Protein AF-A0A7Z6SRB3-F1 (afdb_monomer)

Mean predicted aligned error: 5.69 Å

Foldseek 3Di:
DKDKDAPPCPVVVLVVCCVVQNPQQWDDKFKEQQDDDADPPDPDGRDGTIIITDGDSDNVPDADDFAADDPVNCVQWADPPPDPLGTWHWADQKDAQADPQQFDWDAQPQPRDTDTDPPRIGGPDGPVVVVVCVVVVQWAHDNDPPDDITGTGRPVPDDRGHRDDRYHYPVHPD

Radius of gyration: 23.99 Å; Cα contacts (8 Å, |Δi|>4): 265; chains: 1; bounding box: 56×34×66 Å

Nearest PDB structures (foldseek):
  4zcf-assembly1_A  TM=6.909E-01  e=4.629E-10  Escherichia coli
  6k0w-assembly2_A  TM=4.530E-01  e=7.568E-12  Helicobacter pylori 26695
  6k0w-assembly1_D  TM=9.231E-01  e=4.339E-04  Helicobacter pylori 26695
  6k0w-assembly2_C  TM=9.324E-01  e=7.364E-04  Helicobacter pylori 26695
  7dsu-assembly1_A  TM=6.562E-01  e=2.274E-04  Mycoplasmopsis bovis

Structure (mmCIF, N/CA/C/O backbone):
data_AF-A0A7Z6SRB3-F1
#
_entry.id   AF-A0A7Z6SRB3-F1
#
loop_
_atom_site.group_PDB
_atom_site.id
_atom_site.type_symbol
_atom_site.label_atom_id
_atom_site.label_alt_id
_atom_site.label_comp_id
_atom_site.label_asym_id
_atom_site.label_entity_id
_atom_site.label_seq_id
_atom_site.pdbx_PDB_ins_code
_atom_site.Cartn_x
_atom_site.Cartn_y
_atom_site.Cartn_z
_atom_site.occupancy
_atom_site.B_iso_or_equiv
_atom_site.auth_seq_id
_atom_site.auth_comp_id
_atom_site.auth_asym_id
_atom_site.auth_atom_id
_atom_site.pdbx_PDB_model_num
ATOM 1 N N . ILE A 1 1 ? -20.303 3.782 8.173 1.00 96.62 1 ILE A N 1
ATOM 2 C CA . ILE A 1 1 ? -20.426 4.149 9.597 1.00 96.62 1 ILE A CA 1
ATOM 3 C C . ILE A 1 1 ? -19.157 3.718 10.313 1.00 96.62 1 ILE A C 1
ATOM 5 O O . ILE A 1 1 ? -18.672 2.629 10.030 1.00 96.62 1 ILE A O 1
ATOM 9 N N . PHE A 1 2 ? -18.615 4.587 11.162 1.00 97.75 2 PHE A N 1
ATOM 10 C CA . PHE A 1 2 ? -17.515 4.282 12.076 1.00 97.75 2 PHE A CA 1
ATOM 11 C C . PHE A 1 2 ? -18.112 4.231 13.479 1.00 97.75 2 PHE A C 1
ATOM 13 O O . PHE A 1 2 ? -18.826 5.164 13.848 1.00 97.75 2 PHE A O 1
ATOM 20 N N . VAL A 1 3 ? -17.868 3.158 14.226 1.00 98.25 3 VAL A N 1
ATOM 21 C CA . VAL A 1 3 ? -18.377 3.007 15.595 1.00 98.25 3 VAL A CA 1
ATOM 22 C C . VAL A 1 3 ? -17.220 2.644 16.507 1.00 98.25 3 VAL A C 1
ATOM 24 O O . VAL A 1 3 ? -16.615 1.592 16.326 1.00 98.25 3 VAL A O 1
ATOM 27 N N . GLN A 1 4 ? -16.903 3.535 17.442 1.00 97.44 4 GLN A N 1
ATOM 28 C CA . GLN A 1 4 ? -15.870 3.320 18.450 1.00 97.44 4 GLN A CA 1
ATOM 29 C C . GLN A 1 4 ? -16.429 2.513 19.629 1.00 97.44 4 GLN A C 1
ATOM 31 O O . GLN A 1 4 ? -17.560 2.744 20.057 1.00 97.44 4 GLN A O 1
ATOM 36 N N . CYS A 1 5 ? -15.625 1.596 20.154 1.00 97.50 5 CYS A N 1
ATOM 37 C CA . CYS A 1 5 ? -15.901 0.786 21.336 1.00 97.50 5 CYS A CA 1
ATOM 38 C C . CYS A 1 5 ? -14.586 0.326 21.982 1.00 97.50 5 CYS A C 1
ATOM 40 O O . CYS A 1 5 ? -13.543 0.300 21.326 1.00 97.50 5 CYS A O 1
ATOM 42 N N . ASP A 1 6 ? -14.644 -0.036 23.257 1.00 95.88 6 ASP A N 1
ATOM 43 C CA . ASP A 1 6 ? -13.537 -0.665 23.975 1.00 95.88 6 ASP A CA 1
ATOM 44 C C . ASP A 1 6 ? -13.646 -2.202 23.915 1.00 95.88 6 ASP A C 1
ATOM 46 O O . ASP A 1 6 ? -14.531 -2.768 23.263 1.00 95.88 6 ASP A O 1
ATOM 50 N N . ASP A 1 7 ? -12.744 -2.896 24.608 1.00 95.06 7 ASP A N 1
ATOM 51 C CA . ASP A 1 7 ? -12.727 -4.360 24.676 1.00 95.06 7 ASP A CA 1
ATOM 52 C C . ASP A 1 7 ? -13.994 -4.983 25.279 1.00 95.06 7 ASP A C 1
ATOM 54 O O . ASP A 1 7 ? -14.281 -6.146 24.988 1.00 95.06 7 ASP A O 1
ATOM 58 N N . ASN A 1 8 ? -14.749 -4.248 26.106 1.00 96.00 8 ASN A N 1
ATOM 59 C CA . ASN A 1 8 ? -15.877 -4.817 26.845 1.00 96.00 8 ASN A CA 1
ATOM 60 C C . ASN A 1 8 ? -16.989 -5.267 25.892 1.00 96.00 8 ASN A C 1
ATOM 62 O O . ASN A 1 8 ? -17.567 -6.336 26.077 1.00 96.00 8 ASN A O 1
ATOM 66 N N . GLU A 1 9 ? -17.254 -4.470 24.851 1.00 96.62 9 GLU A N 1
ATOM 67 C CA . GLU A 1 9 ? -18.412 -4.667 23.975 1.00 96.62 9 GLU A CA 1
ATOM 68 C C . GLU A 1 9 ? -18.061 -4.871 22.496 1.00 96.62 9 GLU A C 1
ATOM 70 O O . GLU A 1 9 ? -18.947 -5.209 21.710 1.00 96.62 9 GLU A O 1
ATOM 75 N N . GLN A 1 10 ? -16.796 -4.719 22.076 1.00 97.50 10 GLN A N 1
ATOM 76 C CA . GLN A 1 10 ? -16.441 -4.767 20.647 1.00 97.50 10 GLN A CA 1
ATOM 77 C C . GLN A 1 10 ? -16.890 -6.060 19.947 1.00 97.50 10 GLN A C 1
ATOM 79 O O . GLN A 1 10 ? -17.376 -6.018 18.813 1.00 97.50 10 GLN A O 1
ATOM 84 N N . ALA A 1 11 ? -16.794 -7.206 20.631 1.00 97.88 11 ALA A N 1
ATOM 85 C CA . ALA A 1 11 ? -17.153 -8.499 20.057 1.00 97.88 11 ALA A CA 1
ATOM 86 C C . ALA A 1 11 ? -18.670 -8.618 19.847 1.00 97.88 11 ALA A C 1
ATOM 88 O O . ALA A 1 11 ? -19.121 -9.000 18.764 1.00 97.88 11 ALA A O 1
ATOM 89 N N . TYR A 1 12 ? -19.460 -8.247 20.857 1.00 98.25 12 TYR A N 1
ATOM 90 C CA . TYR A 1 12 ? -20.921 -8.278 20.786 1.00 98.25 12 TYR A CA 1
ATOM 91 C C . TYR A 1 12 ? -21.446 -7.246 19.789 1.00 98.25 12 TYR A C 1
ATOM 93 O O . TYR A 1 12 ? -22.288 -7.568 18.948 1.00 98.25 12 TYR A O 1
ATOM 101 N N . LEU A 1 13 ? -20.880 -6.038 19.804 1.00 98.31 13 LEU A N 1
ATOM 102 C CA . LEU A 1 13 ? -21.193 -4.990 18.843 1.00 98.31 13 LEU A CA 1
ATOM 103 C C . LEU A 1 13 ? -20.915 -5.454 17.411 1.00 98.31 13 LEU A C 1
ATOM 105 O O . LEU A 1 13 ? -21.749 -5.256 16.529 1.00 98.31 13 LEU A O 1
ATOM 109 N N . LYS A 1 14 ? -19.781 -6.120 17.162 1.00 98.44 14 LYS A N 1
ATOM 110 C CA . LYS A 1 14 ? -19.447 -6.651 15.836 1.00 98.44 14 LYS A CA 1
ATOM 111 C C . LYS A 1 14 ? -20.484 -7.659 15.343 1.00 98.44 14 LYS A C 1
ATOM 113 O O . LYS A 1 14 ? -20.854 -7.589 14.171 1.00 98.44 14 LYS A O 1
ATOM 118 N N . VAL A 1 15 ? -20.936 -8.567 16.211 1.00 98.44 15 VAL A N 1
ATOM 119 C CA . VAL A 1 15 ? -21.970 -9.565 15.887 1.00 98.44 15 VAL A CA 1
ATOM 120 C C . VAL A 1 15 ? -23.299 -8.883 15.566 1.00 98.44 15 VAL A C 1
ATOM 122 O O . VAL A 1 15 ? -23.884 -9.163 14.523 1.00 98.44 15 VAL A O 1
ATOM 125 N N . LEU A 1 16 ? -23.734 -7.938 16.401 1.00 98.38 16 LEU A N 1
ATOM 126 C CA . LEU A 1 16 ? -24.977 -7.197 16.180 1.00 98.38 16 LEU A CA 1
ATOM 127 C C . LEU A 1 16 ? -24.931 -6.379 14.879 1.00 98.38 16 LEU A C 1
ATOM 129 O O . LEU A 1 16 ? -25.888 -6.348 14.108 1.00 98.38 16 LEU A O 1
ATOM 133 N N . MET A 1 17 ? -23.801 -5.732 14.595 1.00 98.38 17 MET A N 1
ATOM 134 C CA . MET A 1 17 ? -23.624 -4.967 13.362 1.00 98.38 17 MET A CA 1
ATOM 135 C C . MET A 1 17 ? -23.584 -5.857 12.112 1.00 98.38 17 MET A C 1
ATOM 137 O O . MET A 1 17 ? -24.059 -5.420 11.067 1.00 98.38 17 MET A O 1
ATOM 141 N N . ASP A 1 18 ? -23.061 -7.084 12.200 1.00 98.62 18 ASP A N 1
ATOM 142 C CA . ASP A 1 18 ? -23.129 -8.053 11.096 1.00 98.62 18 ASP A CA 1
ATOM 143 C C . ASP A 1 18 ? -24.580 -8.410 10.753 1.00 98.62 18 ASP A C 1
ATOM 145 O O . ASP A 1 18 ? -24.905 -8.541 9.574 1.00 98.62 18 ASP A O 1
ATOM 149 N N . GLU A 1 19 ? -25.443 -8.552 11.762 1.00 98.44 19 GLU A N 1
ATOM 150 C CA . GLU A 1 19 ? -26.871 -8.828 11.580 1.00 98.44 19 GLU A CA 1
ATOM 151 C C . GLU A 1 19 ? -27.606 -7.633 10.953 1.00 98.44 19 GLU A C 1
ATOM 153 O O . GLU A 1 19 ? -28.375 -7.804 10.010 1.00 98.44 19 GLU A O 1
ATOM 158 N N . ILE A 1 20 ? -27.326 -6.412 11.423 1.00 98.06 20 ILE A N 1
ATOM 159 C CA . ILE A 1 20 ? -28.015 -5.193 10.969 1.00 98.06 20 ILE A CA 1
ATOM 160 C C . ILE A 1 20 ? -27.532 -4.724 9.589 1.00 98.06 20 ILE A C 1
ATOM 162 O O . ILE A 1 20 ? -28.340 -4.338 8.744 1.00 98.06 20 ILE A O 1
ATOM 166 N N . PHE A 1 21 ? -26.217 -4.693 9.357 1.00 98.00 21 PHE A N 1
ATOM 167 C CA . PHE A 1 21 ? -25.622 -4.112 8.145 1.00 98.00 21 PHE A CA 1
ATOM 168 C C . PHE A 1 21 ? -25.207 -5.158 7.107 1.00 98.00 21 PHE A C 1
ATOM 170 O O . PHE A 1 21 ? -24.896 -4.795 5.970 1.00 98.00 21 PHE A O 1
ATOM 177 N N . GLY A 1 22 ? -25.222 -6.439 7.476 1.00 98.12 22 GLY A N 1
ATOM 178 C CA . GLY A 1 22 ? -24.716 -7.538 6.668 1.00 98.12 22 GLY A CA 1
ATOM 179 C C . GLY A 1 22 ? -23.207 -7.714 6.831 1.00 98.12 22 GLY A C 1
ATOM 180 O O . GLY A 1 22 ? -22.425 -6.768 6.705 1.00 98.12 22 GLY A O 1
ATOM 181 N N . ARG A 1 23 ? -22.771 -8.957 7.044 1.00 98.06 23 ARG A N 1
ATOM 182 C CA . ARG A 1 23 ? -21.347 -9.290 7.209 1.00 98.06 23 ARG A CA 1
ATOM 183 C C . ARG A 1 23 ? -20.488 -8.908 6.001 1.00 98.06 23 ARG A C 1
ATOM 185 O O . ARG A 1 23 ? -19.359 -8.455 6.172 1.00 98.06 23 ARG A O 1
ATOM 192 N N . ASP A 1 24 ? -21.027 -9.020 4.790 1.00 98.19 24 ASP A N 1
ATOM 193 C CA . ASP A 1 24 ? -20.311 -8.666 3.554 1.00 98.19 24 ASP A CA 1
ATOM 194 C C . ASP A 1 24 ? -20.023 -7.162 3.439 1.00 98.19 24 ASP A C 1
ATOM 196 O O . ASP A 1 24 ? -19.099 -6.743 2.739 1.00 98.19 24 ASP A O 1
ATOM 200 N N . ASN A 1 25 ? -20.769 -6.345 4.182 1.00 98.50 25 ASN A N 1
ATOM 201 C CA . ASN A 1 25 ? -20.614 -4.898 4.244 1.00 98.50 25 ASN A CA 1
ATOM 202 C C . ASN A 1 25 ? -19.611 -4.427 5.310 1.00 98.50 25 ASN A C 1
ATOM 204 O O . ASN A 1 25 ? -19.295 -3.232 5.379 1.00 98.50 25 ASN A O 1
ATOM 208 N N . PHE A 1 26 ? -19.062 -5.341 6.115 1.00 98.50 26 PHE A N 1
ATOM 209 C CA . PHE A 1 26 ? -17.969 -5.036 7.032 1.00 98.50 26 PHE A CA 1
ATOM 210 C C . PHE A 1 26 ? -16.704 -4.669 6.251 1.00 98.50 26 PHE A C 1
ATOM 212 O O . PHE A 1 26 ? -16.194 -5.461 5.455 1.00 98.50 26 PHE A O 1
ATOM 219 N N . VAL A 1 27 ? -16.167 -3.471 6.472 1.00 98.25 27 VAL A N 1
ATOM 220 C CA . VAL A 1 27 ? -14.980 -2.979 5.763 1.00 98.25 27 VAL A CA 1
ATOM 221 C C . VAL A 1 27 ? -13.713 -3.410 6.485 1.00 98.25 27 VAL A C 1
ATOM 223 O O . VAL A 1 27 ? -12.875 -4.073 5.874 1.00 98.25 27 VAL A O 1
ATOM 226 N N . ASN A 1 28 ? -13.552 -3.000 7.747 1.00 97.88 28 ASN A N 1
ATOM 227 C CA . ASN A 1 28 ? -12.390 -3.320 8.572 1.00 97.88 28 ASN A CA 1
ATOM 228 C C . ASN A 1 28 ? -12.613 -2.929 10.043 1.00 97.88 28 ASN A C 1
ATOM 230 O O . ASN A 1 28 ? -13.545 -2.187 10.358 1.00 97.88 28 ASN A O 1
ATOM 234 N N . THR A 1 29 ? -11.708 -3.371 10.914 1.00 98.38 29 THR A N 1
ATOM 235 C CA . THR A 1 29 ? -11.552 -2.838 12.273 1.00 98.38 29 THR A CA 1
ATOM 236 C C . THR A 1 29 ? -10.313 -1.956 12.305 1.00 98.38 29 THR A C 1
ATOM 238 O O . THR A 1 29 ? -9.246 -2.356 11.839 1.00 98.38 29 THR A O 1
ATOM 241 N N . ILE A 1 30 ? -10.460 -0.750 12.838 1.00 98.31 30 ILE A N 1
ATOM 242 C CA . ILE A 1 30 ? -9.357 0.173 13.082 1.00 98.31 30 ILE A CA 1
ATOM 243 C C . ILE A 1 30 ? -9.015 0.114 14.570 1.00 98.31 30 ILE A C 1
ATOM 245 O O . ILE A 1 30 ? -9.907 0.169 15.409 1.00 98.31 30 ILE A O 1
ATOM 249 N N . ILE A 1 31 ? -7.731 0.008 14.884 1.00 98.06 31 ILE A N 1
ATOM 250 C CA . ILE A 1 31 ? -7.187 0.097 16.235 1.00 98.06 31 ILE A CA 1
ATOM 251 C C . ILE A 1 31 ? -6.717 1.529 16.442 1.00 98.06 31 ILE A C 1
ATOM 253 O O . ILE A 1 31 ? -5.788 1.978 15.766 1.00 98.06 31 ILE A O 1
ATOM 257 N N . TRP A 1 32 ? -7.362 2.248 17.352 1.00 97.50 32 TRP A N 1
ATOM 258 C CA . TRP A 1 32 ? -7.009 3.623 17.677 1.00 97.50 32 TRP A CA 1
ATOM 259 C C . TRP A 1 32 ? -6.240 3.674 18.991 1.00 97.50 32 TRP A C 1
ATOM 261 O O . TRP A 1 32 ? -6.774 3.329 20.039 1.00 97.50 32 TRP A O 1
ATOM 271 N N . GLU A 1 33 ? -4.982 4.103 18.940 1.00 96.25 33 GLU A N 1
ATOM 272 C CA . GLU A 1 33 ? -4.146 4.308 20.121 1.00 96.25 33 GLU A CA 1
ATOM 273 C C . GLU A 1 33 ? -4.605 5.562 20.885 1.00 96.25 33 GLU A C 1
ATOM 275 O O . GLU A 1 33 ? -4.233 6.686 20.552 1.00 96.25 33 GLU A O 1
ATOM 280 N N . LYS A 1 34 ? -5.431 5.359 21.917 1.00 92.50 34 LYS A N 1
ATOM 281 C CA . LYS A 1 34 ? -6.033 6.422 22.742 1.00 92.50 34 LYS A CA 1
ATOM 282 C C . LYS A 1 34 ? -5.108 6.962 23.838 1.00 92.50 34 LYS A C 1
ATOM 284 O O . LYS A 1 34 ? -5.399 7.996 24.433 1.00 92.50 34 LYS A O 1
ATOM 289 N N . LYS A 1 35 ? -4.018 6.255 24.163 1.00 90.06 35 LYS A N 1
ATOM 290 C CA . LYS A 1 35 ? -3.058 6.651 25.209 1.00 90.06 35 LYS A CA 1
ATOM 291 C C . LYS A 1 35 ? -1.622 6.473 24.722 1.00 90.06 35 LYS A C 1
ATOM 293 O O . LYS A 1 35 ? -1.267 5.416 24.211 1.00 90.06 35 LYS A O 1
ATOM 298 N N . TYR A 1 36 ? -0.791 7.487 24.965 1.00 87.69 36 TYR A N 1
ATOM 299 C CA . TYR A 1 36 ? 0.643 7.467 24.656 1.00 87.69 36 TYR A CA 1
ATOM 300 C C . TYR A 1 36 ? 1.464 6.628 25.647 1.00 87.69 36 TYR A C 1
ATOM 302 O O . TYR A 1 36 ? 2.316 5.839 25.241 1.00 87.69 36 TYR A O 1
ATOM 310 N N . SER A 1 37 ? 1.224 6.808 26.948 1.00 88.38 37 SER A N 1
ATOM 311 C CA . SER A 1 37 ? 2.069 6.233 27.998 1.00 88.38 37 SER A CA 1
ATOM 312 C C . SER A 1 37 ? 1.439 4.991 28.633 1.00 88.38 37 SER A C 1
ATOM 314 O O . SER A 1 37 ? 0.225 4.985 28.862 1.00 88.38 37 SER A O 1
ATOM 316 N N . PRO A 1 38 ? 2.248 3.978 29.000 1.00 87.81 38 PRO A N 1
ATOM 317 C CA . PRO A 1 38 ? 1.788 2.866 29.821 1.00 87.81 38 PRO A CA 1
ATOM 318 C C . PRO A 1 38 ? 1.219 3.330 31.169 1.00 87.81 38 PRO A C 1
ATOM 320 O O . PRO A 1 38 ? 1.747 4.241 31.807 1.00 87.81 38 PRO A O 1
ATOM 323 N N . GLN A 1 39 ? 0.163 2.663 31.619 1.00 87.88 39 GLN A N 1
ATOM 324 C CA . GLN A 1 39 ? -0.417 2.804 32.947 1.00 87.88 39 GLN A CA 1
ATOM 325 C C . GLN A 1 39 ? 0.376 1.947 33.936 1.00 87.88 39 GLN A C 1
ATOM 327 O O . GLN A 1 39 ? 0.336 0.719 33.884 1.00 87.88 39 GLN A O 1
ATOM 332 N N . ASN A 1 40 ? 1.125 2.603 34.824 1.00 88.00 40 ASN A N 1
ATOM 333 C CA . ASN A 1 40 ? 1.997 1.932 35.796 1.00 88.00 40 ASN A CA 1
ATOM 334 C C . ASN A 1 40 ? 1.223 1.146 36.868 1.00 88.00 40 ASN A C 1
ATOM 336 O O . ASN A 1 40 ? 1.791 0.279 37.523 1.00 88.00 40 ASN A O 1
ATOM 340 N N . ASP A 1 41 ? -0.055 1.458 37.058 1.00 89.88 41 ASP A N 1
ATOM 341 C CA . ASP A 1 41 ? -0.984 0.794 37.971 1.00 89.88 41 ASP A CA 1
ATOM 342 C C . ASP A 1 41 ? -1.797 -0.324 37.296 1.00 89.88 41 ASP A C 1
ATOM 344 O O . ASP A 1 41 ? -2.626 -0.969 37.945 1.00 89.88 41 ASP A O 1
ATOM 348 N N . ALA A 1 42 ? -1.560 -0.595 36.007 1.00 87.75 42 ALA A N 1
ATOM 349 C CA . ALA A 1 42 ? -2.225 -1.681 35.309 1.00 87.75 42 ALA A CA 1
ATOM 350 C C . ALA A 1 42 ? -1.863 -3.032 35.944 1.00 87.75 42 ALA A C 1
ATOM 352 O O . ALA A 1 42 ? -0.704 -3.441 35.990 1.00 87.75 42 ALA A O 1
ATOM 353 N N . LYS A 1 43 ? -2.886 -3.766 36.393 1.00 90.31 43 LYS A N 1
ATOM 354 C CA . LYS A 1 43 ? -2.726 -5.120 36.945 1.00 90.31 43 LYS A CA 1
ATOM 355 C C . LYS A 1 43 ? -2.277 -6.145 35.892 1.00 90.31 43 LYS A C 1
ATOM 357 O O . LYS A 1 43 ? -1.635 -7.132 36.238 1.00 90.31 43 LYS A O 1
ATOM 362 N N . TRP A 1 44 ? -2.668 -5.934 34.635 1.00 90.50 44 TRP A N 1
ATOM 363 C CA . TRP A 1 44 ? -2.407 -6.832 33.506 1.00 90.50 44 TRP A CA 1
ATOM 364 C C . TRP A 1 44 ? -1.606 -6.092 32.427 1.00 90.50 44 TRP A C 1
ATOM 366 O O . TRP A 1 44 ? -0.485 -5.665 32.676 1.00 90.50 44 TRP A O 1
ATOM 376 N N . PHE A 1 45 ? -2.182 -5.905 31.239 1.00 91.94 45 PHE A N 1
ATOM 377 C CA . PHE A 1 45 ? -1.644 -5.008 30.227 1.00 91.94 45 PHE A CA 1
ATOM 378 C C . PHE A 1 45 ? -2.201 -3.602 30.430 1.00 91.94 45 PHE A C 1
ATOM 380 O O . PHE A 1 45 ? -3.362 -3.427 30.798 1.00 91.94 45 PHE A O 1
ATOM 387 N N . SER A 1 46 ? -1.369 -2.600 30.161 1.00 92.62 46 SER A N 1
ATOM 388 C CA . SER A 1 46 ? -1.827 -1.220 30.079 1.00 92.62 46 SER A CA 1
ATOM 389 C C . SER A 1 46 ? -2.718 -1.060 28.850 1.00 92.62 46 SER A C 1
ATOM 391 O O . SER A 1 46 ? -2.208 -0.952 27.735 1.00 92.62 46 SER A O 1
ATOM 393 N N . ASP A 1 47 ? -4.030 -0.998 29.062 1.00 91.81 47 ASP A N 1
ATOM 394 C CA . ASP A 1 47 ? -4.996 -0.642 28.025 1.00 91.81 47 ASP A CA 1
ATOM 395 C C . ASP A 1 47 ? -4.638 0.721 27.414 1.00 91.81 47 ASP A C 1
ATOM 397 O O . ASP A 1 47 ? -4.594 1.737 28.117 1.00 91.81 47 ASP A O 1
ATOM 401 N N . ASN A 1 48 ? -4.392 0.740 26.107 1.00 94.62 48 ASN A N 1
ATOM 402 C CA . ASN A 1 48 ? -3.972 1.927 25.373 1.00 94.62 48 ASN A CA 1
ATOM 403 C C . ASN A 1 48 ? -4.671 2.107 24.022 1.00 94.62 48 ASN A C 1
ATOM 405 O O . ASN A 1 48 ? -4.303 3.027 23.289 1.00 94.62 48 ASN A O 1
ATOM 409 N N . HIS A 1 49 ? -5.664 1.279 23.690 1.00 96.00 49 HIS A N 1
ATOM 410 C CA . HIS A 1 49 ? -6.366 1.387 22.418 1.00 96.00 49 HIS A CA 1
ATOM 411 C C . HIS A 1 49 ? -7.872 1.173 22.543 1.00 96.00 49 HIS A C 1
ATOM 413 O O . HIS A 1 49 ? -8.347 0.598 23.512 1.00 96.00 49 HIS A O 1
ATOM 419 N N . ASP A 1 50 ? -8.595 1.661 21.543 1.00 96.75 50 ASP A N 1
ATOM 420 C CA . ASP A 1 50 ? -9.993 1.334 21.283 1.00 96.75 50 ASP A CA 1
ATOM 421 C C . ASP A 1 50 ? -10.131 0.730 19.882 1.00 96.75 50 ASP A C 1
ATOM 423 O O . ASP A 1 50 ? -9.250 0.857 19.021 1.00 96.75 50 ASP A O 1
ATOM 427 N N . PHE A 1 51 ? -11.277 0.104 19.639 1.00 98.38 51 PHE A N 1
ATOM 428 C CA . PHE A 1 51 ? -11.668 -0.448 18.352 1.00 98.38 51 PHE A CA 1
ATOM 429 C C . PHE A 1 51 ? -12.653 0.491 17.674 1.00 98.38 51 PHE A C 1
ATOM 431 O O . PHE A 1 51 ? -13.634 0.922 18.273 1.00 98.38 51 PHE A O 1
ATOM 438 N N . ILE A 1 52 ? -12.446 0.753 16.390 1.00 98.31 52 ILE A N 1
ATOM 439 C CA . ILE A 1 52 ? -13.416 1.435 15.542 1.00 98.31 52 ILE A CA 1
ATOM 440 C C . ILE A 1 52 ? -13.854 0.461 14.453 1.00 98.31 52 ILE A C 1
ATOM 442 O O . ILE A 1 52 ? -13.102 0.147 13.526 1.00 98.31 52 ILE A O 1
ATOM 446 N N . LEU A 1 53 ? -15.088 -0.026 14.561 1.00 98.62 53 LEU A N 1
ATOM 447 C CA . LEU A 1 53 ? -15.699 -0.888 13.558 1.00 98.62 53 LEU A CA 1
ATOM 448 C C . LEU A 1 53 ? -16.185 -0.040 12.384 1.00 98.62 53 LEU A C 1
ATOM 450 O O . LEU A 1 53 ? -16.966 0.901 12.557 1.00 98.62 53 LEU A O 1
ATOM 454 N N . LEU A 1 54 ? -15.740 -0.384 11.175 1.00 98.38 54 LEU A N 1
ATOM 455 C CA . LEU A 1 54 ? -16.129 0.302 9.950 1.00 98.38 54 LEU A CA 1
ATOM 456 C C . LEU A 1 54 ? -17.012 -0.591 9.082 1.00 98.38 54 LEU A C 1
ATOM 458 O O . LEU A 1 54 ? -16.582 -1.636 8.593 1.00 98.38 54 LEU A O 1
ATOM 462 N N . TYR A 1 55 ? -18.228 -0.119 8.822 1.00 98.62 55 TYR A N 1
ATOM 463 C CA . TYR A 1 55 ? -19.159 -0.719 7.865 1.00 98.62 55 TYR A CA 1
ATOM 464 C C . TYR A 1 55 ? -19.488 0.260 6.742 1.00 98.62 55 TYR A C 1
ATOM 466 O O . TYR A 1 55 ? -19.629 1.469 6.966 1.00 98.62 55 TYR A O 1
ATOM 474 N N . ALA A 1 56 ? -19.656 -0.262 5.533 1.00 98.31 56 ALA A N 1
ATOM 475 C CA . ALA A 1 56 ? -20.168 0.475 4.386 1.00 98.31 56 ALA A CA 1
ATOM 476 C C . ALA A 1 56 ? -21.619 0.066 4.120 1.00 98.31 56 ALA A C 1
ATOM 478 O O . ALA A 1 56 ? -22.012 -1.047 4.430 1.00 98.31 56 ALA A O 1
ATOM 479 N N . LYS A 1 57 ? -22.426 0.950 3.524 1.00 97.31 57 LYS A N 1
ATOM 480 C CA . LYS A 1 57 ? -23.763 0.555 3.046 1.00 97.31 57 LYS A CA 1
ATOM 481 C C . LYS A 1 57 ? -23.669 -0.434 1.874 1.00 97.31 57 LYS A C 1
ATOM 483 O O . LYS A 1 57 ? -24.481 -1.341 1.767 1.00 97.31 57 LYS A O 1
ATOM 488 N N . ASP A 1 58 ? -22.676 -0.217 1.016 1.00 97.62 58 ASP A N 1
ATOM 489 C CA . ASP A 1 58 ? -22.266 -1.107 -0.066 1.00 97.62 58 ASP A CA 1
ATOM 490 C C . ASP A 1 58 ? -20.732 -1.078 -0.134 1.00 97.62 58 ASP A C 1
ATOM 492 O O . ASP A 1 58 ? -20.119 -0.075 -0.525 1.00 97.62 58 ASP A O 1
ATOM 496 N N . LYS A 1 59 ? -20.097 -2.171 0.301 1.00 97.38 59 LYS A N 1
ATOM 497 C CA . LYS A 1 59 ? -18.632 -2.306 0.315 1.00 97.38 59 LYS A CA 1
ATOM 498 C C . LYS A 1 59 ? -18.021 -2.356 -1.091 1.00 97.38 59 LYS A C 1
ATOM 500 O O . LYS A 1 59 ? -16.862 -1.971 -1.258 1.00 97.38 59 LYS A O 1
ATOM 505 N N . GLY A 1 60 ? -18.775 -2.782 -2.106 1.00 97.31 60 GLY A N 1
ATOM 506 C CA . GLY A 1 60 ? -18.299 -2.893 -3.486 1.00 97.31 60 GLY A CA 1
ATOM 507 C C . GLY A 1 60 ? -17.901 -1.538 -4.074 1.00 97.31 60 GLY A C 1
ATOM 508 O O . GLY A 1 60 ? -16.852 -1.419 -4.722 1.00 97.31 60 GLY A O 1
ATOM 509 N N . ILE A 1 61 ? -18.674 -0.494 -3.764 1.00 97.50 61 ILE A N 1
ATOM 510 C CA . ILE A 1 61 ? -18.451 0.872 -4.267 1.00 97.50 61 ILE A CA 1
ATOM 511 C C . ILE A 1 61 ? -17.765 1.803 -3.262 1.00 97.50 61 ILE A C 1
ATOM 513 O O . ILE A 1 61 ? -17.157 2.793 -3.665 1.00 97.50 61 ILE A O 1
ATOM 517 N N . TRP A 1 62 ? -17.824 1.506 -1.962 1.00 97.19 62 TRP A N 1
ATOM 518 C CA . TRP A 1 62 ? -17.241 2.380 -0.945 1.00 97.19 62 TRP A CA 1
ATOM 519 C C . TRP A 1 62 ? -15.711 2.429 -1.034 1.00 97.19 62 TRP A C 1
ATOM 521 O O . TRP A 1 62 ? -15.042 1.404 -1.184 1.00 97.19 62 TRP A O 1
ATOM 531 N N . ARG A 1 63 ? -15.128 3.622 -0.905 1.00 95.75 63 ARG A N 1
ATOM 532 C CA . ARG A 1 63 ? -13.675 3.832 -0.846 1.00 95.75 63 ARG A CA 1
ATOM 533 C C . ARG A 1 63 ? -13.353 4.847 0.256 1.00 95.75 63 ARG A C 1
ATOM 535 O O . ARG A 1 63 ? -14.124 5.791 0.429 1.00 95.75 63 ARG A O 1
ATOM 542 N N . PRO A 1 64 ? -12.231 4.695 0.984 1.00 95.38 64 PRO A N 1
ATOM 543 C CA . PRO A 1 64 ? -11.798 5.709 1.934 1.00 95.38 64 PRO A CA 1
ATOM 544 C C . PRO A 1 64 ? -11.282 6.945 1.196 1.00 95.38 64 PRO A C 1
ATOM 546 O O . PRO A 1 64 ? -10.723 6.838 0.098 1.00 95.38 64 PRO A O 1
ATOM 549 N N . ASN A 1 65 ? -11.378 8.100 1.853 1.00 95.00 65 ASN A N 1
ATOM 550 C CA . ASN A 1 65 ? -10.594 9.262 1.455 1.00 95.00 65 ASN A CA 1
ATOM 551 C C . ASN A 1 65 ? -9.106 8.940 1.604 1.00 95.00 65 ASN A C 1
ATOM 553 O O . ASN A 1 65 ? -8.690 8.254 2.541 1.00 95.00 65 ASN A O 1
ATOM 557 N N . LEU A 1 66 ? -8.311 9.418 0.654 1.00 95.44 66 LEU A N 1
ATOM 558 C CA . LEU A 1 66 ? -6.869 9.247 0.720 1.00 95.44 66 LEU A CA 1
ATOM 559 C C . LEU A 1 66 ? -6.278 10.278 1.663 1.00 95.44 66 LEU A C 1
ATOM 561 O O . LEU A 1 66 ? -6.673 11.442 1.640 1.00 95.44 66 LEU A O 1
ATOM 565 N N . LEU A 1 67 ? -5.291 9.852 2.439 1.00 94.06 67 LEU A N 1
ATOM 566 C CA . LEU A 1 67 ? -4.456 10.785 3.173 1.00 94.06 67 LEU A CA 1
ATOM 567 C C . LEU A 1 67 ? -3.482 11.458 2.199 1.00 94.06 67 LEU A C 1
ATOM 569 O O . LEU A 1 67 ? -3.039 10.824 1.228 1.00 94.06 67 LEU A O 1
ATOM 573 N N . PRO A 1 68 ? -3.143 12.736 2.428 1.00 93.31 68 PRO A N 1
ATOM 574 C CA . PRO A 1 68 ? -2.141 13.418 1.631 1.00 93.31 68 PRO A CA 1
ATOM 575 C C . PRO A 1 68 ? -0.800 12.689 1.731 1.00 93.31 68 PRO A C 1
ATOM 577 O O . PRO A 1 68 ? -0.458 12.067 2.737 1.00 93.31 68 PRO A O 1
ATOM 580 N N . ARG A 1 69 ? -0.024 12.753 0.652 1.00 92.19 69 ARG A N 1
ATOM 581 C CA . ARG A 1 69 ? 1.328 12.190 0.639 1.00 92.19 69 ARG A CA 1
ATOM 582 C C . ARG A 1 69 ? 2.232 13.052 1.514 1.00 92.19 69 ARG A C 1
ATOM 584 O O . ARG A 1 69 ? 2.176 14.275 1.418 1.00 92.19 69 ARG A O 1
ATOM 591 N N . THR A 1 70 ? 3.102 12.424 2.296 1.00 91.62 70 THR A N 1
ATOM 592 C CA . THR A 1 70 ? 4.079 13.164 3.104 1.00 91.62 70 THR A CA 1
ATOM 593 C C . THR A 1 70 ? 5.290 13.600 2.271 1.00 91.62 70 THR A C 1
ATOM 595 O O . THR A 1 70 ? 5.573 13.041 1.200 1.00 91.62 70 THR A O 1
ATOM 598 N N . SER A 1 71 ? 6.043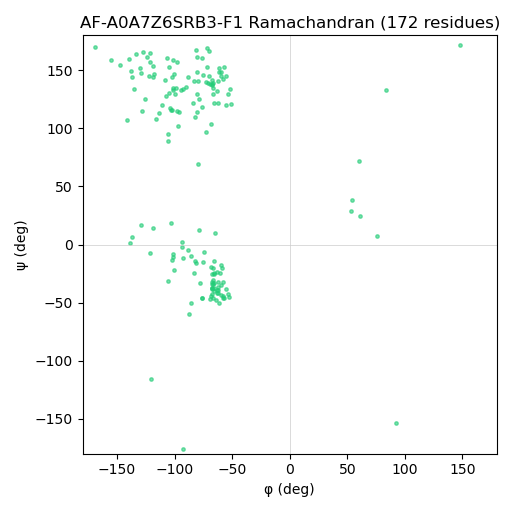 14.580 2.773 1.00 91.50 71 SER A N 1
ATOM 599 C CA . SER A 1 71 ? 7.332 15.005 2.210 1.00 91.50 71 SER A CA 1
ATOM 600 C C . SER A 1 71 ? 8.301 13.833 2.061 1.00 91.50 71 SER A C 1
ATOM 602 O O . SER A 1 71 ? 8.918 13.663 1.010 1.00 91.50 71 SER A O 1
ATOM 604 N N . GLU A 1 72 ? 8.370 12.957 3.060 1.00 91.69 72 GLU A N 1
ATOM 605 C CA . GLU A 1 72 ? 9.280 11.806 3.113 1.00 91.69 72 GLU A CA 1
ATOM 606 C C . GLU A 1 72 ? 8.915 10.759 2.059 1.00 91.69 72 GLU A C 1
ATOM 608 O O . GLU A 1 72 ? 9.785 10.090 1.498 1.00 91.69 72 GLU A O 1
ATOM 613 N N . MET A 1 73 ? 7.622 10.607 1.759 1.00 90.88 73 MET A N 1
ATOM 614 C CA . MET A 1 73 ? 7.165 9.741 0.678 1.00 90.88 73 MET A CA 1
ATOM 615 C C . MET A 1 73 ? 7.571 10.271 -0.697 1.00 90.88 73 MET A C 1
ATOM 617 O O . MET A 1 73 ? 7.886 9.476 -1.587 1.00 90.88 73 MET A O 1
ATOM 621 N N . ASN A 1 74 ? 7.517 11.590 -0.889 1.00 92.75 74 ASN A N 1
ATOM 622 C CA . ASN A 1 74 ? 7.847 12.239 -2.156 1.00 92.75 74 ASN A CA 1
ATOM 623 C C . ASN A 1 74 ? 9.361 12.349 -2.364 1.00 92.75 74 ASN A C 1
ATOM 625 O O . ASN A 1 74 ? 9.824 12.141 -3.480 1.00 92.75 74 ASN A O 1
ATOM 629 N N . ALA A 1 75 ? 10.141 12.527 -1.294 1.00 93.56 75 ALA A N 1
ATOM 630 C CA . ALA A 1 75 ? 11.606 12.586 -1.328 1.00 93.56 75 ALA A CA 1
ATOM 631 C C . ALA A 1 75 ? 12.276 11.311 -1.888 1.00 93.56 75 ALA A C 1
ATOM 633 O O . ALA A 1 75 ? 13.439 11.330 -2.291 1.00 93.56 75 ALA A O 1
ATOM 634 N N . ARG A 1 76 ? 11.546 10.187 -1.936 1.00 93.06 76 ARG A N 1
ATOM 635 C CA . ARG A 1 76 ? 12.006 8.923 -2.541 1.00 93.06 76 ARG A CA 1
ATOM 636 C C . ARG A 1 76 ? 11.991 8.937 -4.073 1.00 93.06 76 ARG A C 1
ATOM 638 O O . ARG A 1 76 ? 12.562 8.031 -4.676 1.00 93.06 76 ARG A O 1
ATOM 645 N N . TYR A 1 77 ? 11.318 9.903 -4.694 1.00 95.00 77 TYR A N 1
ATOM 646 C CA . TYR A 1 77 ? 11.265 10.058 -6.145 1.00 95.00 77 TYR A CA 1
ATOM 647 C C . TYR A 1 77 ? 12.377 11.007 -6.590 1.00 95.00 77 TYR A C 1
ATOM 649 O O . TYR A 1 77 ? 12.573 12.066 -5.999 1.00 95.00 77 TYR A O 1
ATOM 657 N N . LYS A 1 78 ? 13.110 10.626 -7.635 1.00 94.69 78 LYS A N 1
ATOM 658 C CA . LYS A 1 78 ? 14.218 11.402 -8.199 1.00 94.69 78 LYS A CA 1
ATOM 659 C C . LYS A 1 78 ? 14.144 11.359 -9.719 1.00 94.69 78 LYS A C 1
ATOM 661 O O . LYS A 1 78 ? 13.679 10.375 -10.282 1.00 94.69 78 LYS A O 1
ATOM 666 N N . ASN A 1 79 ? 14.594 12.421 -10.374 1.00 93.88 79 ASN A N 1
ATOM 667 C CA . ASN A 1 79 ? 14.722 12.455 -11.826 1.00 93.88 79 ASN A CA 1
ATOM 668 C C . ASN A 1 79 ? 16.207 12.346 -12.185 1.00 93.88 79 ASN A C 1
ATOM 670 O O . ASN A 1 79 ? 16.915 13.346 -12.194 1.00 93.88 79 ASN A O 1
ATOM 674 N N . LEU A 1 80 ? 16.699 11.116 -12.345 1.00 90.00 80 LEU A N 1
ATOM 675 C CA . LEU A 1 80 ? 18.134 10.857 -12.539 1.00 90.00 80 LEU A CA 1
ATOM 676 C C . LEU A 1 80 ? 18.587 11.040 -13.992 1.00 90.00 80 LEU A C 1
ATOM 678 O O . LEU A 1 80 ? 19.782 11.102 -14.257 1.00 90.00 80 LEU A O 1
ATOM 682 N N . ASP A 1 81 ? 17.640 11.104 -14.918 1.00 90.12 81 ASP A N 1
ATOM 683 C CA . ASP A 1 81 ? 17.856 11.094 -16.361 1.00 90.12 81 ASP A CA 1
ATOM 684 C C . ASP A 1 81 ? 17.138 12.240 -17.082 1.00 90.12 81 ASP A C 1
ATOM 686 O O . ASP A 1 81 ? 17.011 12.214 -18.303 1.00 90.12 81 ASP A O 1
ATOM 690 N N . ASN A 1 82 ? 16.712 13.262 -16.330 1.00 92.44 82 ASN A N 1
ATOM 691 C CA . ASN A 1 82 ? 16.044 14.463 -16.837 1.00 92.44 82 ASN A CA 1
ATOM 692 C C . ASN A 1 82 ? 14.811 14.161 -17.709 1.00 92.44 82 ASN A C 1
ATOM 694 O O . ASN A 1 82 ? 14.556 14.850 -18.693 1.00 92.44 82 ASN A O 1
ATOM 698 N N . ASP A 1 83 ? 14.036 13.140 -17.341 1.00 94.88 83 ASP A N 1
ATOM 699 C CA . ASP A 1 83 ? 12.780 12.804 -18.009 1.00 94.88 83 ASP A CA 1
ATOM 700 C C . ASP A 1 83 ? 11.767 13.956 -17.852 1.00 94.88 83 ASP A C 1
ATOM 702 O O . ASP A 1 83 ? 11.566 14.472 -16.748 1.00 94.88 83 ASP A O 1
ATOM 706 N N . GLU A 1 84 ? 11.120 14.367 -18.943 1.00 95.31 84 GLU A N 1
ATOM 707 C CA . GLU A 1 84 ? 10.195 15.512 -18.972 1.00 95.31 84 GLU A CA 1
ATOM 708 C C . GLU A 1 84 ? 8.957 15.321 -18.080 1.00 95.31 84 GLU A C 1
ATOM 710 O O . GLU A 1 84 ? 8.371 16.291 -17.600 1.00 95.31 84 GLU A O 1
ATOM 715 N N . ARG A 1 85 ? 8.591 14.067 -17.784 1.00 95.75 85 ARG A N 1
ATOM 716 C CA . ARG A 1 85 ? 7.465 13.719 -16.899 1.00 95.75 85 ARG A CA 1
ATOM 717 C C . ARG A 1 85 ? 7.779 13.943 -15.417 1.00 95.75 85 ARG A C 1
ATOM 719 O O . ARG A 1 85 ? 6.890 13.812 -14.570 1.00 95.75 85 ARG A O 1
ATOM 726 N N . GLY A 1 86 ? 9.027 14.287 -15.095 1.00 96.00 86 GLY A N 1
ATOM 727 C CA . GLY A 1 86 ? 9.477 14.667 -13.763 1.00 96.00 86 GLY A CA 1
ATOM 728 C C . GLY A 1 86 ? 10.010 13.502 -12.929 1.00 96.00 86 GLY A C 1
ATOM 729 O O . GLY A 1 86 ? 10.538 12.513 -13.433 1.00 96.00 86 GLY A O 1
ATOM 730 N N . VAL A 1 87 ? 9.921 13.643 -11.604 1.00 97.00 87 VAL A N 1
ATOM 731 C CA . VAL A 1 87 ? 10.527 12.695 -10.659 1.00 97.00 87 VAL A CA 1
ATOM 732 C C . VAL A 1 87 ? 9.847 11.324 -10.695 1.00 97.00 87 VAL A C 1
ATOM 734 O O . VAL A 1 87 ? 8.619 11.204 -10.697 1.00 97.00 87 VAL A O 1
ATOM 737 N N . TRP A 1 88 ? 10.652 10.266 -10.653 1.00 96.94 88 TRP A N 1
ATOM 738 C CA . TRP A 1 88 ? 10.186 8.885 -10.671 1.00 96.94 88 TRP A CA 1
ATOM 739 C C . TRP A 1 88 ? 10.882 8.051 -9.593 1.00 96.94 88 TRP A C 1
ATOM 741 O O . TRP A 1 88 ? 11.885 8.450 -9.004 1.00 96.94 88 TRP A O 1
ATOM 751 N N . LYS A 1 89 ? 10.325 6.880 -9.284 1.00 95.56 89 LYS A N 1
ATOM 752 C CA . LYS A 1 89 ? 10.978 5.884 -8.429 1.00 95.56 89 LYS A CA 1
ATOM 753 C C . LYS A 1 89 ? 11.231 4.599 -9.197 1.00 95.56 89 LYS A C 1
ATOM 755 O O . LYS A 1 89 ? 10.430 4.202 -10.047 1.00 95.56 89 LYS A O 1
ATOM 760 N N . SER A 1 90 ? 12.329 3.942 -8.853 1.00 94.19 90 SER A N 1
ATOM 761 C CA . SER A 1 90 ? 12.698 2.653 -9.423 1.00 94.19 90 SER A CA 1
ATOM 762 C C . SER A 1 90 ? 11.703 1.566 -9.014 1.00 94.19 90 SER A C 1
ATOM 764 O O . SER A 1 90 ? 11.308 1.466 -7.850 1.00 94.19 90 SER A O 1
ATOM 766 N N . SER A 1 91 ? 11.292 0.757 -9.983 1.00 95.19 91 SER A N 1
ATOM 767 C CA . SER A 1 91 ? 10.486 -0.444 -9.796 1.00 95.19 91 SER A CA 1
ATOM 768 C C . SER A 1 91 ? 11.135 -1.606 -10.529 1.00 95.19 91 SER A C 1
ATOM 770 O O . SER A 1 91 ? 11.827 -1.428 -11.534 1.00 95.19 91 SER A O 1
ATOM 772 N N . ASP A 1 92 ? 10.905 -2.811 -10.025 1.00 94.81 92 ASP A N 1
ATOM 773 C CA . ASP A 1 92 ? 11.399 -4.020 -10.671 1.0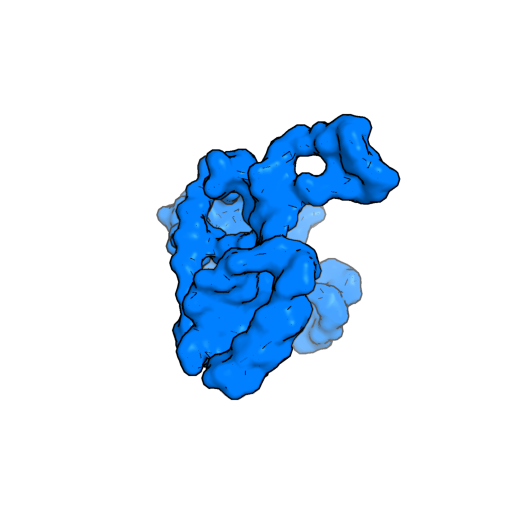0 94.81 92 ASP A CA 1
ATOM 774 C C . ASP A 1 92 ? 10.695 -4.232 -12.009 1.00 94.81 92 ASP A C 1
ATOM 776 O O . ASP A 1 92 ? 9.500 -3.957 -12.147 1.00 94.81 92 ASP A O 1
ATOM 780 N N . LEU A 1 93 ? 11.468 -4.700 -12.987 1.00 96.19 93 LEU A N 1
ATOM 781 C CA . LEU A 1 93 ? 10.998 -5.041 -14.328 1.00 96.19 93 LEU A CA 1
ATOM 782 C C . LEU A 1 93 ? 10.812 -6.556 -14.513 1.00 96.19 93 LEU A C 1
ATOM 784 O O . LEU A 1 93 ? 10.272 -6.998 -15.524 1.00 96.19 93 LEU A O 1
ATOM 788 N N . SER A 1 94 ? 11.238 -7.357 -13.534 1.00 96.00 94 SER A N 1
ATOM 789 C CA . SER A 1 94 ? 11.119 -8.815 -13.538 1.00 96.00 94 SER A CA 1
ATOM 790 C C . SER A 1 94 ? 10.331 -9.316 -12.333 1.00 96.00 94 SER A C 1
ATOM 792 O O . SER A 1 94 ? 10.291 -8.663 -11.288 1.00 96.00 94 SER A O 1
ATOM 794 N N . VAL A 1 95 ? 9.755 -10.506 -12.456 1.00 96.00 95 VAL A N 1
ATOM 795 C CA . VAL A 1 95 ? 8.981 -11.194 -11.416 1.0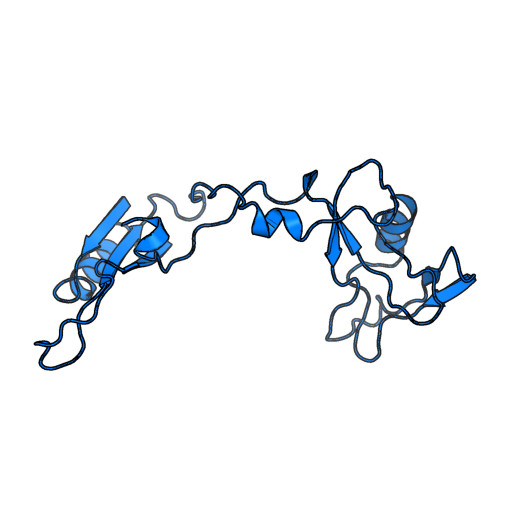0 96.00 95 VAL A CA 1
ATOM 796 C C . VAL A 1 95 ? 9.499 -12.622 -11.235 1.00 96.00 95 VAL A C 1
ATOM 798 O O . VAL A 1 95 ? 10.009 -13.221 -12.179 1.00 96.00 95 VAL A O 1
ATOM 801 N N . GLY A 1 96 ? 9.435 -13.140 -10.004 1.00 93.12 96 GLY A N 1
ATOM 802 C CA . GLY A 1 96 ? 9.763 -14.541 -9.713 1.00 93.12 96 GLY A CA 1
ATOM 803 C C . GLY A 1 96 ? 8.692 -15.501 -10.231 1.00 93.12 96 GLY A C 1
ATOM 804 O O . GLY A 1 96 ? 7.608 -15.062 -10.603 1.00 93.12 96 GLY A O 1
ATOM 805 N N . SER A 1 97 ? 8.992 -16.803 -10.212 1.00 94.06 97 SER A N 1
ATOM 806 C CA . SER A 1 97 ? 8.213 -17.837 -10.917 1.00 94.06 97 SER A CA 1
ATOM 807 C C . SER A 1 97 ? 8.198 -17.555 -12.416 1.00 94.06 97 SER A C 1
ATOM 809 O O . SER A 1 97 ? 7.209 -17.078 -12.970 1.00 94.06 97 SER A O 1
ATOM 811 N N . ALA A 1 98 ? 9.356 -17.772 -13.043 1.00 93.81 98 ALA A N 1
ATOM 812 C CA . ALA A 1 98 ? 9.591 -17.396 -14.426 1.00 93.81 98 ALA A CA 1
ATOM 813 C C . ALA A 1 98 ? 8.521 -17.966 -15.366 1.00 93.81 98 ALA A C 1
ATOM 815 O O . ALA A 1 98 ? 8.227 -19.160 -15.365 1.00 93.81 98 ALA A O 1
ATOM 816 N N . VAL A 1 99 ? 7.971 -17.086 -16.192 1.00 95.81 99 VAL A N 1
ATOM 817 C CA . VAL A 1 99 ? 7.075 -17.445 -17.282 1.00 95.81 99 VAL A CA 1
ATOM 818 C C . VAL A 1 99 ? 7.907 -17.496 -18.556 1.00 95.81 99 VAL A C 1
ATOM 820 O O . VAL A 1 99 ? 8.405 -16.461 -18.991 1.00 95.81 99 VAL A O 1
ATOM 823 N N . GLU A 1 100 ? 8.034 -18.676 -19.161 1.00 95.62 100 GLU A N 1
ATOM 824 C CA . GLU A 1 100 ? 8.937 -18.938 -20.294 1.00 95.62 100 GLU A CA 1
ATOM 825 C C . GLU A 1 100 ? 8.756 -17.957 -21.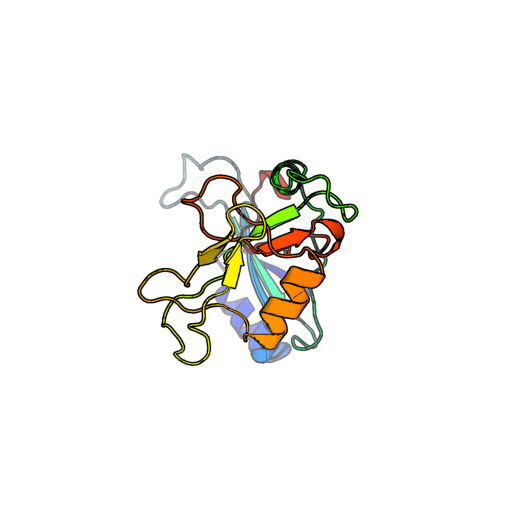462 1.00 95.62 100 GLU A C 1
ATOM 827 O O . GLU A 1 100 ? 9.724 -17.356 -21.915 1.00 95.62 100 GLU A O 1
ATOM 832 N N . ARG A 1 101 ? 7.508 -17.671 -21.861 1.00 95.75 101 ARG A N 1
ATOM 833 C CA . ARG A 1 101 ? 7.199 -16.679 -22.916 1.00 95.75 101 ARG A CA 1
ATOM 834 C C . ARG A 1 101 ? 7.694 -15.253 -22.626 1.00 95.75 101 ARG A C 1
ATOM 836 O O . ARG A 1 101 ? 7.805 -14.454 -23.545 1.00 95.75 101 ARG A O 1
ATOM 843 N N . ASN A 1 102 ? 7.969 -14.923 -21.363 1.00 97.06 102 ASN A N 1
ATOM 844 C CA . ASN A 1 102 ? 8.478 -13.617 -20.940 1.00 97.06 102 ASN A CA 1
ATOM 845 C C . ASN A 1 102 ? 9.988 -13.654 -20.627 1.00 97.06 102 ASN A C 1
ATOM 847 O O . ASN A 1 102 ? 10.506 -12.781 -19.923 1.00 97.06 102 ASN A O 1
ATOM 851 N N . ILE A 1 103 ? 10.697 -14.674 -21.112 1.00 97.06 103 ILE A N 1
ATOM 852 C CA . ILE A 1 103 ? 12.154 -14.775 -21.059 1.00 97.06 103 ILE A CA 1
ATOM 853 C C . ILE A 1 103 ? 12.679 -14.513 -22.468 1.00 97.06 103 ILE A C 1
ATOM 855 O O . ILE A 1 103 ? 12.731 -15.400 -23.311 1.00 97.06 103 ILE A O 1
ATOM 859 N N . TYR A 1 104 ? 13.054 -13.268 -22.726 1.00 95.81 104 TYR A N 1
ATOM 860 C CA . TYR A 1 104 ? 13.607 -12.835 -24.0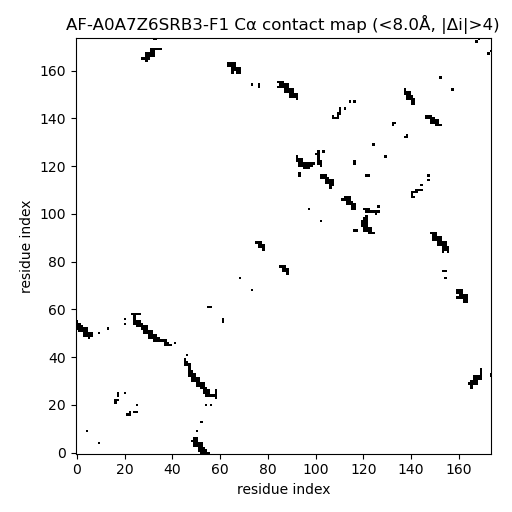06 1.00 95.81 104 TYR A CA 1
ATOM 861 C C . TYR A 1 104 ? 14.629 -11.715 -23.764 1.00 95.81 104 TYR A C 1
ATOM 863 O O . TYR A 1 104 ? 14.545 -11.021 -22.738 1.00 95.81 104 TYR A O 1
ATOM 871 N N . PRO A 1 105 ? 15.606 -11.527 -24.665 1.00 94.88 105 PRO A N 1
ATOM 872 C CA . PRO A 1 105 ? 16.584 -10.461 -24.522 1.00 94.88 105 PRO A CA 1
ATOM 873 C C . PRO A 1 105 ? 15.946 -9.091 -24.754 1.00 94.88 105 PRO A C 1
ATOM 875 O O . PRO A 1 105 ? 15.095 -8.910 -25.627 1.00 94.88 105 PRO A O 1
ATOM 878 N N . ILE A 1 106 ? 16.421 -8.097 -24.012 1.00 93.94 106 ILE A N 1
ATOM 879 C CA . ILE A 1 106 ? 16.269 -6.683 -24.364 1.00 93.94 106 ILE A CA 1
ATOM 880 C C . ILE A 1 106 ? 17.639 -6.045 -24.543 1.00 93.94 106 ILE A C 1
ATOM 882 O O . ILE A 1 106 ? 18.620 -6.485 -23.953 1.00 93.94 106 ILE A O 1
ATOM 886 N N . PHE A 1 107 ? 17.712 -4.992 -25.346 1.00 91.94 107 PHE A N 1
ATOM 887 C CA . PHE A 1 107 ? 18.975 -4.348 -25.676 1.00 91.94 107 PHE A CA 1
ATOM 888 C C . PHE A 1 107 ? 19.193 -3.086 -24.843 1.00 91.94 107 PHE A C 1
ATOM 890 O O . PHE A 1 107 ? 18.325 -2.214 -24.796 1.00 91.94 107 PHE A O 1
ATOM 897 N N . ASN A 1 108 ? 20.358 -2.962 -24.207 1.00 91.81 108 ASN A N 1
ATOM 898 C CA . ASN A 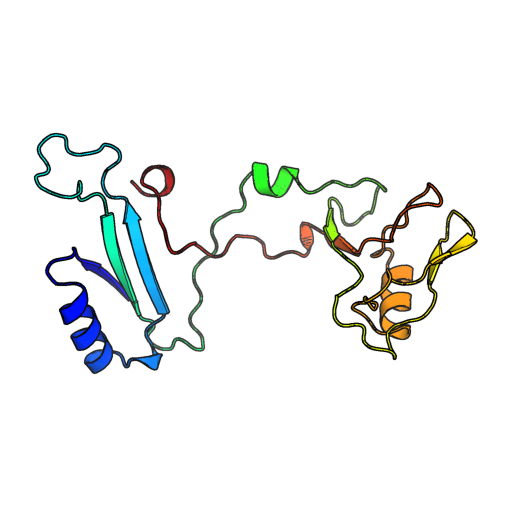1 108 ? 20.741 -1.728 -23.530 1.00 91.81 108 ASN A CA 1
ATOM 899 C C . ASN A 1 108 ? 21.172 -0.673 -24.571 1.00 91.81 108 ASN A C 1
ATOM 901 O O . ASN A 1 108 ? 22.170 -0.879 -25.270 1.00 91.81 108 ASN A O 1
ATOM 905 N N . PRO A 1 109 ? 20.486 0.481 -24.672 1.00 89.94 109 PRO A N 1
ATOM 906 C CA . PRO A 1 109 ? 20.797 1.491 -25.678 1.00 89.94 109 PRO A CA 1
ATOM 907 C C . PRO A 1 109 ? 22.177 2.140 -25.485 1.00 89.94 109 PRO A C 1
ATOM 909 O O . PRO A 1 109 ? 22.750 2.603 -26.476 1.00 89.94 109 PRO A O 1
ATOM 912 N N . HIS A 1 110 ? 22.716 2.141 -24.259 1.00 89.25 110 HIS A N 1
ATOM 913 C CA . HIS A 1 110 ? 24.007 2.739 -23.909 1.00 89.25 110 HIS A CA 1
ATOM 914 C C . HIS A 1 110 ? 25.176 1.783 -24.149 1.00 89.25 110 HIS A C 1
ATOM 916 O O . HIS A 1 110 ? 26.147 2.157 -24.799 1.00 89.25 110 HIS A O 1
ATOM 922 N N . THR A 1 111 ? 25.083 0.549 -23.644 1.00 89.19 111 THR A N 1
ATOM 923 C CA . THR A 1 111 ? 26.196 -0.418 -23.698 1.00 89.19 111 THR A CA 1
ATOM 924 C C . THR A 1 111 ? 26.151 -1.333 -24.913 1.00 89.19 111 THR A C 1
ATOM 926 O O . THR A 1 111 ? 27.125 -2.028 -25.182 1.00 89.19 111 THR A O 1
ATOM 929 N N . LYS A 1 112 ? 25.030 -1.341 -25.645 1.00 88.50 112 LYS A N 1
ATOM 930 C CA . LYS A 1 112 ? 24.783 -2.225 -26.789 1.00 88.50 112 LYS A CA 1
ATOM 931 C C . LYS A 1 112 ? 24.815 -3.722 -26.441 1.00 88.50 112 LYS A C 1
ATOM 933 O O . LYS A 1 112 ? 25.075 -4.554 -27.302 1.00 88.50 112 LYS A O 1
ATOM 938 N N . GLN A 1 113 ? 24.562 -4.064 -25.178 1.00 89.81 113 GLN A N 1
ATOM 939 C CA . GLN A 1 113 ? 24.530 -5.444 -24.695 1.00 89.81 113 GLN A CA 1
ATOM 940 C C . GLN A 1 113 ? 23.097 -5.955 -24.558 1.00 89.81 113 GLN A C 1
ATOM 942 O O . GLN A 1 113 ? 22.188 -5.201 -24.195 1.00 89.81 113 GLN A O 1
ATOM 947 N N . GLU A 1 114 ? 22.920 -7.251 -24.804 1.00 91.88 114 GLU A N 1
ATOM 948 C CA . GLU A 1 114 ? 21.691 -7.958 -24.461 1.00 91.88 114 GLU A CA 1
ATOM 949 C C . GLU A 1 114 ? 21.586 -8.162 -22.951 1.00 91.88 114 GLU A C 1
ATOM 951 O O . GLU A 1 114 ? 22.558 -8.480 -22.265 1.00 91.88 114 GLU A O 1
ATOM 956 N N . ILE A 1 115 ? 20.374 -7.996 -22.439 1.00 92.31 115 ILE A N 1
ATOM 957 C CA . ILE A 1 115 ? 20.025 -8.204 -21.045 1.00 92.31 115 ILE A CA 1
ATOM 958 C C . ILE A 1 115 ? 18.861 -9.185 -20.994 1.00 92.31 115 ILE A C 1
ATOM 960 O O . ILE A 1 115 ? 17.803 -8.948 -21.577 1.00 92.31 115 ILE A O 1
ATOM 964 N N . TYR A 1 116 ? 19.057 -10.259 -20.239 1.00 94.00 116 TYR A N 1
ATOM 965 C CA . TYR A 1 116 ? 18.021 -11.220 -19.878 1.00 94.00 116 TYR A CA 1
ATOM 966 C C . TYR A 1 116 ? 17.480 -10.912 -18.476 1.00 94.00 116 TYR A C 1
ATOM 968 O O . TYR A 1 116 ? 18.169 -10.271 -17.670 1.00 94.00 116 TYR A O 1
ATOM 976 N N . PRO A 1 117 ? 16.252 -11.354 -18.147 1.00 94.75 117 PRO A N 1
ATOM 977 C CA . PRO A 1 117 ? 15.787 -11.280 -16.772 1.00 94.75 117 PRO A CA 1
ATOM 978 C C . PRO A 1 117 ? 16.710 -12.128 -15.874 1.00 94.75 117 PRO A C 1
ATOM 980 O O . PRO A 1 117 ? 17.305 -13.099 -16.347 1.00 94.75 117 PRO A O 1
ATOM 983 N N . PRO A 1 118 ? 16.854 -11.791 -14.577 1.00 93.75 118 PRO A N 1
ATOM 984 C CA . PRO A 1 118 ? 17.687 -12.577 -13.670 1.00 93.75 118 PRO A CA 1
ATOM 985 C C . PRO A 1 118 ? 17.243 -14.043 -13.605 1.00 93.75 118 PRO A C 1
ATOM 987 O O . PRO A 1 118 ? 16.061 -14.346 -13.765 1.00 93.75 118 PRO A O 1
ATOM 990 N N . HIS A 1 119 ? 18.177 -14.948 -13.306 1.00 93.88 119 HIS A N 1
ATOM 991 C CA . HIS A 1 119 ? 17.893 -16.381 -13.216 1.00 93.88 119 HIS A CA 1
ATOM 992 C C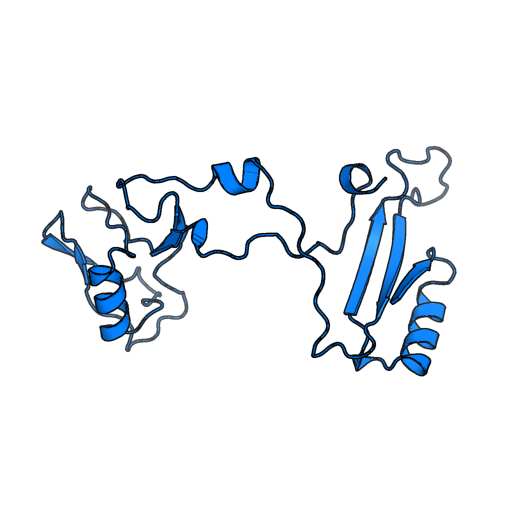 . HIS A 1 119 ? 16.693 -16.685 -12.294 1.00 93.88 119 HIS A C 1
ATOM 994 O O . HIS A 1 119 ? 16.585 -16.141 -11.193 1.00 93.88 119 HIS A O 1
ATOM 1000 N N . GLY A 1 120 ? 15.782 -17.553 -12.750 1.00 94.88 120 GLY A N 1
ATOM 1001 C CA . GLY A 1 120 ? 14.544 -17.900 -12.037 1.00 94.88 120 GLY A CA 1
ATOM 1002 C C . GLY A 1 120 ? 13.436 -16.838 -12.104 1.00 94.88 120 GLY A C 1
ATOM 1003 O O . GLY A 1 120 ? 12.407 -16.978 -11.436 1.00 94.88 120 GLY A O 1
ATOM 1004 N N . ARG A 1 121 ? 13.624 -15.779 -12.902 1.00 97.00 121 ARG A N 1
ATOM 1005 C CA . ARG A 1 121 ? 12.653 -14.703 -13.128 1.00 97.00 121 ARG A CA 1
ATOM 1006 C C . ARG A 1 121 ? 12.352 -14.545 -14.615 1.00 97.00 121 ARG A C 1
ATOM 1008 O O . ARG A 1 121 ? 13.131 -14.950 -15.469 1.00 97.00 121 ARG A O 1
ATOM 1015 N N . SER A 1 122 ? 11.236 -13.896 -14.914 1.00 97.25 122 SER A N 1
ATOM 1016 C CA . SER A 1 122 ? 10.885 -13.435 -16.261 1.00 97.25 122 SER A CA 1
ATOM 1017 C C . SER A 1 122 ? 10.542 -11.950 -16.229 1.00 97.25 122 SER A C 1
ATOM 1019 O O . SER A 1 122 ? 10.313 -11.385 -15.153 1.00 97.25 122 SER A O 1
ATOM 1021 N N . TRP A 1 123 ? 10.487 -11.293 -17.385 1.00 97.31 123 TRP A N 1
ATOM 1022 C CA . TRP A 1 123 ? 9.965 -9.932 -17.455 1.00 97.31 123 TRP A CA 1
ATOM 1023 C C . TRP A 1 123 ? 8.496 -9.884 -17.017 1.00 97.31 123 TRP A C 1
ATOM 1025 O O . TRP A 1 123 ? 7.734 -10.840 -17.192 1.00 97.31 123 TRP A O 1
ATOM 1035 N N . VAL A 1 124 ? 8.098 -8.759 -16.420 1.00 96.94 124 VAL A N 1
ATOM 1036 C CA . VAL A 1 124 ? 6.697 -8.510 -16.034 1.00 96.94 124 VAL A CA 1
ATOM 1037 C C . VAL A 1 124 ? 5.801 -8.402 -17.273 1.00 96.94 124 VAL A C 1
ATOM 1039 O O . VAL A 1 124 ? 4.644 -8.815 -17.239 1.00 96.94 124 VAL A O 1
ATOM 1042 N N . TYR A 1 125 ? 6.339 -7.867 -18.366 1.00 96.88 125 TYR A N 1
ATOM 1043 C CA . TYR A 1 125 ? 5.614 -7.575 -19.600 1.00 96.88 125 TYR A CA 1
ATOM 1044 C C . TYR A 1 125 ? 5.969 -8.573 -20.710 1.00 96.88 125 TYR A C 1
ATOM 1046 O O . TYR A 1 125 ? 6.997 -9.241 -20.625 1.00 96.88 125 TYR A O 1
ATOM 1054 N N . SER A 1 126 ? 5.110 -8.673 -21.732 1.00 96.62 126 SER A N 1
ATOM 1055 C CA . SER A 1 126 ? 5.454 -9.359 -22.985 1.00 96.62 126 SER A CA 1
ATOM 1056 C C . SER A 1 126 ? 6.489 -8.554 -23.774 1.00 96.62 126 SER A C 1
ATOM 1058 O O . SER A 1 126 ? 6.710 -7.371 -23.485 1.00 96.62 126 SER A O 1
ATOM 1060 N N . GLN A 1 127 ? 7.098 -9.174 -24.787 1.00 96.75 127 GLN A N 1
ATOM 1061 C CA . GLN A 1 127 ? 8.116 -8.531 -25.618 1.00 96.75 127 GLN A CA 1
ATOM 1062 C C . GLN A 1 127 ? 7.598 -7.263 -26.286 1.00 96.75 127 GLN A C 1
ATOM 1064 O O . GLN A 1 127 ? 8.243 -6.220 -26.193 1.00 96.75 127 GLN A O 1
ATOM 1069 N N . GLU A 1 128 ? 6.407 -7.331 -26.867 1.00 96.94 128 GLU A N 1
ATOM 1070 C CA . GLU A 1 128 ? 5.759 -6.217 -27.556 1.00 96.94 128 GLU A CA 1
ATOM 1071 C C . GLU A 1 128 ? 5.518 -5.069 -26.577 1.00 96.94 128 GLU A C 1
ATOM 1073 O O . GLU A 1 128 ? 5.947 -3.936 -26.802 1.00 96.94 128 GLU A O 1
ATOM 1078 N N . LYS A 1 129 ? 4.922 -5.373 -25.415 1.00 97.62 129 LYS A N 1
ATOM 1079 C CA . LYS A 1 129 ? 4.628 -4.346 -24.417 1.00 97.62 129 LYS A CA 1
ATOM 1080 C C . LYS A 1 129 ? 5.899 -3.736 -23.837 1.00 97.62 129 LYS A C 1
ATOM 1082 O O . LYS A 1 129 ? 5.946 -2.537 -23.572 1.00 97.62 129 LYS A O 1
ATOM 1087 N N . LEU A 1 130 ? 6.941 -4.534 -23.625 1.00 96.75 130 LEU A N 1
ATOM 1088 C CA . LEU A 1 130 ? 8.201 -4.011 -23.115 1.00 96.75 130 LEU A CA 1
ATOM 1089 C C . LEU A 1 130 ? 8.888 -3.100 -24.139 1.00 96.75 130 LEU A C 1
ATOM 1091 O O . LEU A 1 130 ? 9.433 -2.073 -23.748 1.00 96.75 130 LEU A O 1
ATOM 1095 N N . GLN A 1 131 ? 8.815 -3.421 -25.431 1.00 95.94 131 GLN A N 1
ATOM 1096 C CA . GLN A 1 131 ? 9.317 -2.549 -26.494 1.00 95.94 131 GLN A CA 1
ATOM 1097 C C . GLN A 1 131 ? 8.570 -1.210 -26.543 1.00 95.94 131 GLN A C 1
ATOM 1099 O O . GLN A 1 131 ? 9.222 -0.171 -26.628 1.00 95.94 131 GLN A O 1
ATOM 1104 N N . GLU A 1 132 ? 7.241 -1.205 -26.391 1.00 97.81 132 GLU A N 1
ATOM 1105 C CA . GLU A 1 132 ? 6.461 0.038 -26.262 1.00 97.81 132 GLU A CA 1
ATOM 1106 C C . GLU A 1 132 ? 6.942 0.889 -25.078 1.00 97.81 132 GLU A C 1
ATOM 1108 O O . GLU A 1 132 ? 7.145 2.093 -25.209 1.00 97.81 132 GLU A O 1
ATOM 1113 N N . LEU A 1 133 ? 7.163 0.266 -23.915 1.00 97.50 133 LEU A N 1
ATOM 1114 C CA . LEU A 1 133 ? 7.632 0.961 -22.712 1.00 97.50 133 LEU A CA 1
ATOM 1115 C C . LEU A 1 133 ? 9.058 1.505 -22.871 1.00 97.50 133 LEU A C 1
ATOM 1117 O O . LEU A 1 133 ? 9.378 2.554 -22.313 1.00 97.50 133 LEU A O 1
ATOM 1121 N N . ILE A 1 134 ? 9.920 0.799 -23.606 1.00 96.06 134 ILE A N 1
ATOM 1122 C CA . ILE A 1 134 ? 11.267 1.272 -23.943 1.00 96.06 134 ILE A CA 1
ATOM 1123 C C . ILE A 1 134 ? 11.175 2.487 -24.872 1.00 96.06 134 ILE A C 1
ATOM 1125 O O . ILE A 1 134 ? 11.836 3.489 -24.608 1.00 96.06 134 ILE A O 1
ATOM 1129 N N . ALA A 1 135 ? 10.337 2.425 -25.911 1.00 95.94 135 ALA A N 1
ATOM 1130 C CA . ALA A 1 135 ? 10.124 3.532 -26.842 1.00 95.94 135 ALA A CA 1
ATOM 1131 C C . ALA A 1 135 ? 9.539 4.776 -26.146 1.00 95.94 135 ALA A C 1
ATOM 1133 O O . ALA A 1 135 ? 9.953 5.893 -26.436 1.00 95.94 135 ALA A O 1
ATOM 1134 N N . ASP A 1 136 ? 8.655 4.581 -25.165 1.00 96.19 136 ASP A N 1
ATOM 1135 C CA . ASP A 1 136 ? 8.098 5.634 -24.300 1.00 96.19 136 ASP A CA 1
ATOM 1136 C C . ASP A 1 136 ? 9.066 6.064 -23.171 1.00 96.19 136 ASP A C 1
ATOM 1138 O O . ASP A 1 136 ? 8.687 6.714 -22.196 1.00 96.19 136 ASP A O 1
ATOM 1142 N N . ASN A 1 137 ? 10.341 5.665 -23.225 1.00 95.56 137 ASN A N 1
ATOM 1143 C CA . ASN A 1 137 ? 11.355 6.015 -22.227 1.00 95.56 137 ASN A CA 1
ATOM 1144 C C . ASN A 1 137 ? 10.933 5.680 -20.773 1.00 95.56 137 ASN A C 1
ATOM 1146 O O . ASN A 1 137 ? 11.341 6.338 -19.821 1.00 95.56 137 ASN A O 1
ATOM 1150 N N . ARG A 1 138 ? 10.085 4.664 -20.561 1.00 96.75 138 ARG A N 1
ATOM 1151 C CA . ARG A 1 138 ? 9.629 4.226 -19.224 1.00 96.75 138 ARG A CA 1
ATOM 1152 C C . ARG A 1 138 ? 10.581 3.232 -18.572 1.00 96.75 138 ARG A C 1
ATOM 1154 O O . ARG A 1 138 ? 10.422 2.908 -17.394 1.00 96.75 138 ARG A O 1
ATOM 1161 N N . ILE A 1 139 ? 11.560 2.739 -19.323 1.00 96.62 139 ILE A N 1
ATOM 1162 C CA . ILE A 1 139 ? 12.587 1.826 -18.835 1.00 96.62 139 ILE A CA 1
ATOM 1163 C C . ILE A 1 139 ? 13.888 2.598 -18.660 1.00 96.62 139 ILE A C 1
ATOM 1165 O O . ILE A 1 139 ? 14.452 3.120 -19.616 1.00 96.62 139 ILE A O 1
ATOM 1169 N N . PHE A 1 140 ? 14.363 2.665 -17.422 1.00 94.69 140 PHE A N 1
ATOM 1170 C CA . PHE A 1 140 ? 15.674 3.202 -17.100 1.00 94.69 140 PHE A CA 1
ATOM 1171 C C . PHE A 1 140 ? 16.729 2.110 -17.281 1.00 94.69 140 PHE A C 1
ATOM 1173 O O . PHE A 1 140 ? 16.666 1.058 -16.631 1.00 94.69 140 PHE A O 1
ATOM 1180 N N . PHE A 1 141 ? 17.705 2.375 -18.147 1.00 93.06 141 PHE A N 1
ATOM 1181 C CA . PHE A 1 141 ? 18.830 1.484 -18.394 1.00 93.06 141 PHE A CA 1
ATOM 1182 C C . PHE A 1 141 ? 20.067 1.944 -17.615 1.00 93.06 141 PHE A C 1
ATOM 1184 O O . PHE A 1 141 ? 20.399 3.128 -17.626 1.00 93.06 141 PHE A O 1
ATOM 1191 N N . PRO A 1 142 ? 20.778 1.025 -16.946 1.00 84.12 142 PRO A N 1
ATOM 1192 C CA . PRO A 1 142 ? 22.042 1.348 -16.306 1.00 84.12 142 PRO A CA 1
ATOM 1193 C C . PRO A 1 142 ? 23.095 1.695 -17.363 1.00 84.12 142 PRO A C 1
ATOM 1195 O O . PRO A 1 142 ? 23.192 1.046 -18.407 1.00 84.12 142 PRO A O 1
ATOM 1198 N N . THR A 1 143 ? 23.892 2.722 -17.072 1.00 84.44 143 THR A N 1
ATOM 1199 C CA . THR A 1 143 ? 24.977 3.196 -17.943 1.00 84.44 143 THR A CA 1
ATOM 1200 C C . THR A 1 143 ? 26.263 2.387 -17.771 1.00 84.44 143 THR A C 1
ATOM 1202 O O . THR A 1 143 ? 27.056 2.299 -18.704 1.00 84.44 143 THR A O 1
ATOM 1205 N N . SER A 1 144 ? 26.461 1.752 -16.611 1.00 74.06 144 SER A N 1
ATOM 1206 C CA . SER A 1 144 ? 27.506 0.752 -16.382 1.00 74.06 144 SER A CA 1
ATOM 1207 C C . SER A 1 144 ? 26.978 -0.651 -16.705 1.00 74.06 144 SER A C 1
ATOM 1209 O O . SER A 1 144 ? 25.861 -1.012 -16.333 1.00 74.06 144 SER A O 1
ATOM 1211 N N . GLY A 1 145 ? 27.776 -1.457 -17.411 1.00 62.94 145 GLY A N 1
ATOM 1212 C CA . GLY A 1 145 ? 27.354 -2.730 -18.023 1.00 62.94 145 GLY A CA 1
ATOM 1213 C C . GLY A 1 145 ? 26.932 -3.869 -17.083 1.00 62.94 145 GLY A C 1
ATOM 1214 O O . GLY A 1 145 ? 26.762 -4.986 -17.551 1.00 62.94 145 GLY A O 1
ATOM 1215 N N . SER A 1 146 ? 26.767 -3.634 -15.779 1.00 66.12 146 SER A N 1
ATOM 1216 C CA . SER A 1 146 ? 26.445 -4.671 -14.783 1.00 66.12 146 SER A CA 1
ATOM 1217 C C . SER A 1 146 ? 25.115 -4.467 -14.039 1.00 66.12 146 SER A C 1
ATOM 1219 O O . SER A 1 146 ? 24.871 -5.118 -13.024 1.00 66.12 146 SER A O 1
ATOM 1221 N N . GLY A 1 147 ? 24.227 -3.589 -14.517 1.00 74.19 147 GLY A N 1
ATOM 1222 C CA . GLY A 1 147 ? 22.924 -3.348 -13.884 1.00 74.19 147 GLY A CA 1
ATOM 1223 C C . GLY A 1 147 ? 21.736 -4.036 -14.573 1.00 74.19 147 GLY A C 1
ATOM 1224 O O . GLY A 1 147 ? 21.756 -4.311 -15.770 1.00 74.19 147 GLY A O 1
ATOM 1225 N N . VAL A 1 148 ? 20.642 -4.213 -13.824 1.00 86.31 148 VAL A N 1
ATOM 1226 C CA . VAL A 1 148 ? 19.343 -4.661 -14.358 1.00 86.31 148 VAL A CA 1
ATOM 1227 C C . VAL A 1 148 ? 18.467 -3.437 -14.676 1.00 86.31 148 VAL A C 1
ATOM 1229 O O . VAL A 1 148 ? 18.352 -2.551 -13.821 1.00 86.31 148 VAL A O 1
ATOM 1232 N N . PRO A 1 149 ? 17.825 -3.370 -15.856 1.00 93.62 149 PRO A N 1
ATOM 1233 C CA . PRO A 1 149 ? 16.915 -2.290 -16.223 1.00 93.62 149 PRO A CA 1
ATOM 1234 C C . PRO A 1 149 ? 15.740 -2.187 -15.248 1.00 93.62 149 PRO A C 1
ATOM 1236 O O . PRO A 1 149 ? 15.250 -3.187 -14.711 1.00 93.62 149 PRO A O 1
ATOM 1239 N N . ARG A 1 150 ? 15.285 -0.957 -15.005 1.00 94.69 150 ARG A N 1
ATOM 1240 C CA . ARG A 1 150 ? 14.246 -0.648 -14.014 1.00 94.69 150 ARG A CA 1
ATOM 1241 C C . ARG A 1 150 ? 13.074 0.061 -14.670 1.00 94.69 150 ARG A C 1
ATOM 1243 O O . ARG A 1 150 ? 13.254 0.874 -15.568 1.00 94.69 150 ARG A O 1
ATOM 1250 N N . TYR A 1 151 ? 11.869 -0.213 -14.187 1.00 96.56 151 TYR A N 1
ATOM 1251 C CA . TYR A 1 151 ? 10.678 0.517 -14.605 1.00 96.56 151 TYR A CA 1
ATOM 1252 C C . TYR A 1 151 ? 10.586 1.846 -13.844 1.00 96.56 151 TYR A C 1
ATOM 1254 O O . TYR A 1 151 ? 10.658 1.857 -12.609 1.00 96.56 151 TYR A O 1
ATOM 1262 N N . LYS A 1 152 ? 10.385 2.955 -14.559 1.00 97.12 152 LYS A N 1
ATOM 1263 C CA . LYS A 1 152 ? 10.168 4.285 -13.980 1.00 97.12 152 LYS A CA 1
ATOM 1264 C C . LYS A 1 152 ? 8.713 4.434 -13.543 1.00 97.12 152 LYS A C 1
ATOM 1266 O O . LYS A 1 152 ? 7.803 4.460 -14.367 1.00 97.12 152 LYS A O 1
ATOM 1271 N N . ARG A 1 153 ? 8.464 4.552 -12.237 1.00 96.25 153 ARG A N 1
ATOM 1272 C CA . ARG A 1 153 ? 7.138 4.939 -11.721 1.00 96.25 153 ARG A CA 1
ATOM 1273 C C . ARG A 1 153 ? 7.123 6.433 -11.429 1.00 96.25 153 ARG A C 1
ATOM 1275 O O . ARG A 1 153 ? 7.661 6.841 -10.399 1.00 96.25 153 ARG A O 1
ATOM 1282 N N . PHE A 1 154 ? 6.527 7.223 -12.315 1.00 96.62 154 PHE A N 1
ATOM 1283 C CA . PHE A 1 154 ? 6.457 8.679 -12.183 1.00 96.62 154 PHE A CA 1
ATOM 1284 C C . PHE A 1 154 ? 5.543 9.108 -11.039 1.00 96.62 154 PHE A C 1
ATOM 1286 O O . PHE A 1 154 ? 4.462 8.551 -10.852 1.00 96.62 154 PHE A O 1
ATOM 1293 N N . LEU A 1 155 ? 5.969 10.112 -10.269 1.00 94.75 155 LEU A N 1
ATOM 1294 C CA . LEU A 1 155 ? 5.178 10.646 -9.157 1.00 94.75 155 LEU A CA 1
ATOM 1295 C C . LEU A 1 155 ? 3.852 11.256 -9.632 1.00 94.75 155 LEU A C 1
ATOM 1297 O O . LEU A 1 155 ? 2.859 11.179 -8.916 1.00 94.75 155 LEU A O 1
ATOM 1301 N N . SER A 1 156 ? 3.831 11.824 -10.835 1.00 94.19 156 SER A N 1
ATOM 1302 C CA . SER A 1 156 ? 2.640 12.381 -11.485 1.00 94.19 156 SER A CA 1
ATOM 1303 C C . SER A 1 156 ? 1.591 11.320 -11.838 1.00 94.19 156 SER A C 1
ATOM 1305 O O . SER A 1 156 ? 0.405 11.628 -11.889 1.00 94.19 156 SER A O 1
ATOM 1307 N N . GLU A 1 157 ? 2.003 10.066 -12.030 1.00 94.12 157 GLU A N 1
ATOM 1308 C CA . GLU A 1 157 ? 1.131 8.973 -12.482 1.00 94.12 157 GLU A CA 1
ATOM 1309 C C . GLU A 1 157 ? 0.702 8.031 -11.348 1.00 94.12 157 GLU A C 1
ATOM 1311 O O . GLU A 1 157 ? -0.200 7.209 -11.518 1.00 94.12 157 GLU A O 1
ATOM 1316 N N . VAL A 1 158 ? 1.346 8.104 -10.176 1.00 90.81 158 VAL A N 1
ATOM 1317 C CA . VAL A 1 158 ? 0.912 7.303 -9.025 1.00 90.81 158 VAL A CA 1
ATOM 1318 C C . VAL A 1 158 ? -0.336 7.896 -8.376 1.00 90.81 158 VAL A C 1
ATOM 1320 O O . VAL A 1 158 ? -0.641 9.080 -8.497 1.00 90.81 158 VAL A O 1
ATOM 1323 N N . LYS A 1 159 ? -1.040 7.060 -7.607 1.00 89.38 159 LYS A N 1
ATOM 1324 C CA . LYS A 1 159 ? -2.158 7.478 -6.757 1.00 89.38 159 LYS A CA 1
ATOM 1325 C C . LYS A 1 159 ? -1.748 8.673 -5.879 1.00 89.38 159 LYS A C 1
ATOM 1327 O O . LYS A 1 159 ? -0.810 8.569 -5.079 1.00 89.38 159 LYS A O 1
ATOM 1332 N N . GLN A 1 160 ? -2.465 9.788 -6.027 1.00 89.62 160 GLN A N 1
ATOM 1333 C CA . GLN A 1 160 ? -2.219 11.041 -5.304 1.00 89.62 160 GLN A CA 1
ATOM 1334 C C . GLN A 1 160 ? -2.793 10.975 -3.885 1.00 89.62 160 GLN A C 1
ATOM 1336 O O . GLN A 1 160 ? -3.802 11.587 -3.559 1.00 89.62 160 GLN A O 1
ATOM 1341 N N . GLY A 1 161 ? -2.157 10.150 -3.056 1.00 92.50 161 GLY A N 1
ATOM 1342 C CA . GLY A 1 161 ? -2.499 9.948 -1.653 1.00 92.50 161 GLY A CA 1
ATOM 1343 C C . GLY A 1 161 ? -2.215 8.522 -1.199 1.00 92.50 161 GLY A C 1
ATOM 1344 O O . GLY A 1 161 ? -1.885 7.644 -2.004 1.00 92.50 161 GLY A O 1
ATOM 1345 N N . THR A 1 162 ? -2.332 8.283 0.099 1.00 93.38 162 THR A N 1
ATOM 1346 C CA . THR A 1 162 ? -2.216 6.952 0.695 1.00 93.38 162 THR A CA 1
ATOM 1347 C C . THR A 1 162 ? -3.570 6.462 1.165 1.00 93.38 162 THR A C 1
ATOM 1349 O O . THR A 1 162 ? -4.397 7.218 1.667 1.00 93.38 162 THR A O 1
ATOM 1352 N N . THR A 1 163 ? -3.819 5.170 0.971 1.00 94.81 163 THR A N 1
ATOM 1353 C CA . THR A 1 163 ? -4.947 4.526 1.643 1.00 94.81 163 THR A CA 1
ATOM 1354 C C . THR A 1 163 ? -4.640 4.513 3.147 1.00 94.81 163 THR A C 1
ATOM 1356 O O . THR A 1 163 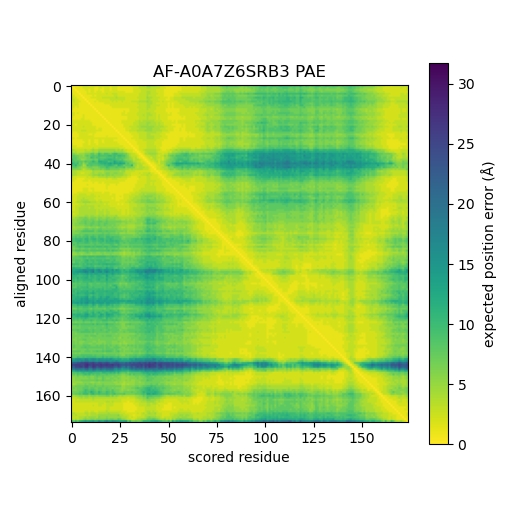? -3.534 4.089 3.495 1.00 94.81 163 THR A O 1
ATOM 1359 N N . PRO A 1 164 ? -5.562 4.962 4.019 1.00 95.00 164 PRO A N 1
ATOM 1360 C CA . PRO A 1 164 ? -5.364 4.921 5.465 1.00 95.00 164 PRO A CA 1
ATOM 1361 C C . PRO A 1 164 ? -5.033 3.509 5.960 1.00 95.00 164 PRO A C 1
ATOM 1363 O O . PRO A 1 164 ? -5.554 2.522 5.432 1.00 95.00 164 PRO A O 1
ATOM 1366 N N . LEU A 1 165 ? -4.179 3.422 6.979 1.00 96.25 165 LEU A N 1
ATOM 1367 C CA . LEU A 1 165 ? -3.894 2.173 7.682 1.00 96.25 165 LEU A CA 1
ATOM 1368 C C . LEU A 1 165 ? -4.978 1.885 8.729 1.00 96.25 165 LEU A C 1
ATOM 1370 O O . LEU A 1 165 ? -5.800 2.743 9.043 1.00 96.25 165 LEU A O 1
ATOM 1374 N N . THR A 1 166 ? -4.979 0.665 9.260 1.00 97.62 166 THR A N 1
ATOM 1375 C CA . THR A 1 166 ? -5.918 0.219 10.301 1.00 97.62 166 THR A CA 1
ATOM 1376 C C . THR A 1 166 ? -5.378 0.374 11.716 1.00 97.62 166 THR A C 1
ATOM 1378 O O . THR A 1 166 ? -6.093 0.067 12.656 1.00 97.62 166 THR A O 1
ATOM 1381 N N . ILE A 1 167 ? -4.141 0.832 11.894 1.00 97.69 167 ILE A N 1
ATOM 1382 C CA . ILE A 1 167 ? -3.5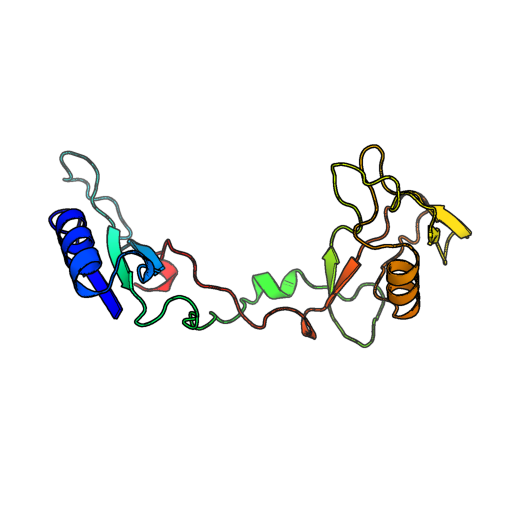99 1.199 13.204 1.00 97.69 167 ILE A CA 1
ATOM 1383 C C . ILE A 1 167 ? -3.388 2.702 13.158 1.00 97.69 167 ILE A C 1
ATOM 1385 O O . ILE A 1 167 ? -2.572 3.169 12.365 1.00 97.69 167 ILE A O 1
ATOM 1389 N N . TRP A 1 168 ? -4.149 3.438 13.958 1.00 96.50 168 TRP A N 1
ATOM 1390 C CA . TRP A 1 168 ? -4.055 4.889 14.058 1.00 96.50 168 TRP A CA 1
ATOM 1391 C C . TRP A 1 168 ? -3.295 5.242 15.319 1.00 96.50 168 TRP A C 1
ATOM 1393 O O . TRP A 1 168 ? -3.734 4.921 16.426 1.00 96.50 168 TRP A O 1
ATOM 1403 N N . LYS A 1 169 ? -2.133 5.863 15.133 1.00 95.44 169 LYS A N 1
ATOM 1404 C CA . LYS A 1 169 ? -1.261 6.247 16.237 1.00 95.44 169 LYS A CA 1
ATOM 1405 C C . LYS A 1 169 ? -1.741 7.536 16.882 1.00 95.44 169 LYS A C 1
ATOM 1407 O O . LYS A 1 169 ? -2.258 8.415 16.194 1.00 95.44 169 LYS A O 1
ATOM 1412 N N . TYR A 1 170 ? -1.514 7.684 18.186 1.00 92.88 170 TYR A N 1
ATOM 1413 C CA . TYR A 1 170 ? -1.903 8.907 18.897 1.00 92.88 170 TYR A CA 1
ATOM 1414 C C . TYR A 1 170 ? -1.232 10.149 18.276 1.00 92.88 170 TYR A C 1
ATOM 1416 O O . TYR A 1 170 ? -1.839 11.207 18.206 1.00 92.88 170 TYR A O 1
ATOM 1424 N N . THR A 1 171 ? -0.017 10.008 17.727 1.00 92.50 171 THR A N 1
ATOM 1425 C CA . THR A 1 171 ? 0.696 11.096 17.032 1.00 92.50 171 THR A CA 1
ATOM 1426 C C . THR A 1 171 ? 0.029 11.564 15.738 1.00 92.50 171 THR A C 1
ATOM 1428 O O . THR A 1 171 ? 0.444 12.575 15.182 1.00 92.50 171 THR A O 1
ATOM 1431 N N . GLU A 1 172 ? -0.930 10.806 15.204 1.00 89.62 172 GLU A N 1
ATOM 1432 C CA . GLU A 1 172 ? -1.579 11.086 13.919 1.00 89.62 172 GLU A CA 1
ATOM 1433 C C . GLU A 1 172 ? -3.005 11.625 14.085 1.00 89.62 172 GLU A C 1
ATOM 1435 O O . GLU A 1 172 ? -3.467 12.386 13.235 1.00 89.62 172 GLU A O 1
ATOM 1440 N N . VAL A 1 173 ? -3.713 11.204 15.140 1.00 89.81 173 VAL A N 1
ATOM 1441 C CA . VAL A 1 173 ? -5.163 11.430 15.297 1.00 89.81 173 VAL A CA 1
ATOM 1442 C C . VAL A 1 173 ? -5.602 11.810 16.721 1.00 89.81 173 VAL A C 1
ATOM 1444 O O . VAL A 1 173 ? -6.805 11.935 16.948 1.00 89.81 173 VAL A O 1
ATOM 1447 N N . GLY A 1 174 ? -4.670 11.924 17.678 1.00 74.81 174 GLY A N 1
ATOM 1448 C CA . GLY A 1 174 ? -4.937 12.154 19.107 1.00 74.81 174 GLY A CA 1
ATOM 1449 C C . GLY A 1 174 ? -4.479 13.507 19.635 1.00 74.81 174 GLY A C 1
ATOM 1450 O O . GLY A 1 174 ? -3.743 14.224 18.920 1.00 74.81 174 GLY A O 1
#

Secondary structure (DSSP, 8-state):
-EEEE-TTTHHHHHHHHHHHH-GGGEEEEEEEE--SS--TT-SSS---EEEEEEE-SSTTT--PPPBPPPHHHHTT-B-SS--TT--EEEE-SEEES--GGG---EE-TTT--EEPPPTTEEESS-HHHHHHHHHTT-EEPPSSTTPPPEEEEETTTS-SSBPPPSEE-HHHH-

pLDDT: mean 94.08, std 5.21, range [62.94, 98.62]

InterPro domains:
  IPR002941 DNA methylase N-4/N-6 [PF01555] (1-92)
  IPR029063 S-adenosyl-L-methionine-dependent methyltransferase superfamily [G3DSA:3.40.50.150] (1-174)
  IPR029063 S-adenosyl-L-methionine-dependent methyltransferase superfamily [SSF53335] (1-121)

Sequence (174 aa):
IFVQCDDNEQAYLKVLMDEIFGRDNFVNTIIWEKKYSPQNDAKWFSDNHDFILLYAKDKGIWRPNLLPRTSEMNARYKNLDNDERGVWKSSDLSVGSAVERNIYPIFNPHTKQEIYPPHGRSWVYSQEKLQELIADNRIFFPTSGSGVPRYKRFLSEVKQGTTPLTIWKYTEVG

Organism: Helicobacter pylori (NCBI:txid210)

Solvent-accessible surface area (backbone atoms only — not comparable to full-atom values): 10399 Å² total; per-residue (Å²): 90,80,46,79,39,46,86,91,48,43,66,61,51,52,53,53,46,29,72,74,60,37,62,84,15,55,71,51,68,30,41,37,33,78,46,93,70,80,50,89,83,43,92,73,75,50,88,34,62,35,40,29,45,32,38,35,97,50,46,90,79,58,74,82,76,60,40,79,70,53,71,74,68,53,69,66,38,49,55,92,78,74,50,89,79,46,36,19,31,86,36,80,45,54,39,73,79,51,45,70,90,26,58,59,75,44,74,38,88,79,70,73,41,77,43,64,51,60,91,68,29,6,36,73,48,48,69,69,59,44,50,53,36,48,76,67,64,35,49,48,68,54,79,57,95,86,59,78,56,26,32,56,47,37,61,80,76,45,78,94,35,37,79,73,73,50,67,43,50,37,95,78,80,101